Protein AF-A0A5N1BNN6-F1 (afdb_monomer_lite)

pLDDT: mean 82.9, std 10.81, range [36.16, 94.31]

Sequence (168 aa):
MTYMAYIGFTGILLMAGYGVLASFKVRSASYQLFLQGLWALALLMTSLFPLALILKERPAISSLFFWVSSFTGIGLISWGAFEGCCLLYDLWHGSRRQAFHVIAARRVERSLRHGGDYYLIESARGMSFEVDDYTYQAIQRALGQTPSLPILLDYYPKTKIIVEVIMD

Foldseek 3Di:
DVVLQVLLVVLVVLVVVLLVLVLVVDLALVSLLVSLLSNLSSLLSNLSNLVVCCVVVVDDPPDPSNVVSVCSSVVSNVVSVLSVVLSVVCVVPDKDKDKFKWQDKDWDDDPDPRRDIWIWTATPVGDIATDDPVVSVVVVVVCVVPNIFIWIWIARPRSSRTNDIHGD

Structure (mmCIF, N/CA/C/O backbone):
data_AF-A0A5N1BNN6-F1
#
_entry.id   AF-A0A5N1BNN6-F1
#
loop_
_atom_site.group_PDB
_atom_site.id
_atom_site.type_symbol
_atom_site.label_atom_id
_atom_site.label_alt_id
_atom_site.label_comp_id
_atom_site.label_asym_id
_atom_site.label_entity_id
_atom_site.label_seq_id
_atom_site.pdbx_PDB_ins_code
_atom_site.Cartn_x
_atom_site.Cartn_y
_atom_site.Cartn_z
_atom_site.occupancy
_atom_site.B_iso_or_equiv
_atom_site.auth_seq_id
_atom_site.auth_comp_id
_atom_site.auth_asym_id
_atom_site.auth_atom_id
_atom_site.pdbx_PDB_model_num
ATOM 1 N N . MET A 1 1 ? 20.015 -7.211 -20.226 1.00 61.00 1 MET A N 1
ATOM 2 C CA . MET A 1 1 ? 18.864 -6.352 -20.594 1.00 61.00 1 MET A CA 1
ATOM 3 C C . MET A 1 1 ? 17.545 -7.110 -20.620 1.00 61.00 1 MET A C 1
ATOM 5 O O . MET A 1 1 ? 16.613 -6.660 -19.972 1.00 61.00 1 MET A O 1
ATOM 9 N N . THR A 1 2 ? 17.460 -8.265 -21.289 1.00 74.50 2 THR A N 1
ATOM 10 C CA . THR A 1 2 ? 16.251 -9.116 -21.313 1.00 74.50 2 THR A CA 1
ATOM 11 C C . THR A 1 2 ? 15.765 -9.510 -19.915 1.00 74.50 2 THR A C 1
ATOM 13 O O . THR A 1 2 ? 14.595 -9.326 -19.610 1.00 74.50 2 THR A O 1
ATOM 16 N N . TYR A 1 3 ? 16.668 -9.928 -19.020 1.00 81.06 3 TYR A N 1
ATOM 17 C CA . TYR A 1 3 ? 16.319 -10.280 -17.635 1.00 81.06 3 TYR A CA 1
ATOM 18 C C . TYR A 1 3 ? 15.674 -9.138 -16.833 1.00 81.06 3 TYR A C 1
ATOM 20 O O . TYR A 1 3 ? 14.682 -9.368 -16.156 1.00 81.06 3 TYR A O 1
ATOM 28 N N . MET A 1 4 ? 16.174 -7.900 -16.938 1.00 81.69 4 MET A N 1
ATOM 29 C CA . MET A 1 4 ? 15.581 -6.750 -16.231 1.00 81.69 4 MET A CA 1
ATOM 30 C C . MET A 1 4 ? 14.174 -6.429 -16.743 1.00 81.69 4 MET A C 1
ATOM 32 O O . MET A 1 4 ? 13.297 -6.106 -15.949 1.00 81.69 4 MET A O 1
ATOM 36 N N . ALA A 1 5 ? 13.939 -6.568 -18.051 1.00 80.06 5 ALA A N 1
ATOM 37 C CA . ALA A 1 5 ? 12.613 -6.387 -18.633 1.00 80.06 5 ALA A CA 1
ATOM 38 C C . ALA A 1 5 ? 11.631 -7.478 -18.175 1.00 80.06 5 ALA A C 1
ATOM 40 O O . ALA A 1 5 ? 10.489 -7.158 -17.858 1.00 80.06 5 ALA A O 1
ATOM 41 N N . TYR A 1 6 ? 12.074 -8.739 -18.072 1.00 86.88 6 TYR A N 1
ATOM 42 C CA . TYR A 1 6 ? 11.252 -9.818 -17.511 1.00 86.88 6 TYR A CA 1
ATOM 43 C C . TYR A 1 6 ? 10.905 -9.572 -16.043 1.00 86.88 6 TYR A C 1
ATOM 45 O O . TYR A 1 6 ? 9.744 -9.710 -15.673 1.00 86.88 6 TYR A O 1
ATOM 53 N N . ILE A 1 7 ? 11.877 -9.141 -15.233 1.00 85.62 7 ILE A N 1
ATOM 54 C CA . ILE A 1 7 ? 11.656 -8.787 -13.824 1.00 85.62 7 ILE A CA 1
ATOM 55 C C . ILE A 1 7 ? 10.662 -7.616 -13.713 1.00 85.62 7 ILE A C 1
ATOM 57 O O . ILE A 1 7 ? 9.711 -7.667 -12.930 1.00 85.62 7 ILE A O 1
ATOM 61 N N . GLY A 1 8 ? 10.823 -6.597 -14.558 1.00 84.88 8 GLY A N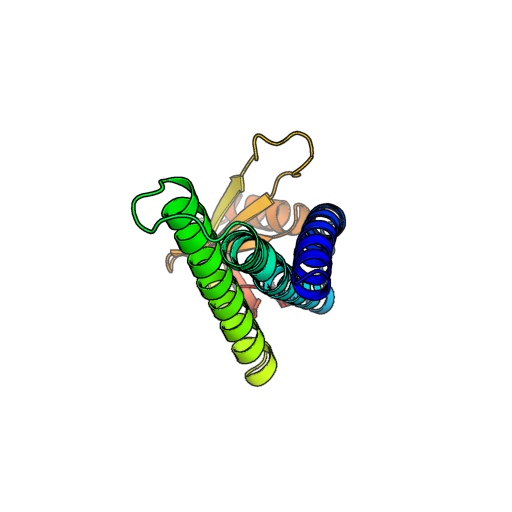 1
ATOM 62 C CA . GLY A 1 8 ? 9.883 -5.486 -14.677 1.00 84.88 8 GLY A CA 1
ATOM 63 C C . GLY A 1 8 ? 8.461 -5.935 -15.015 1.00 84.88 8 GLY A C 1
ATOM 64 O O . GLY A 1 8 ? 7.506 -5.542 -14.349 1.00 84.88 8 GLY A O 1
ATOM 65 N N . PHE A 1 9 ? 8.322 -6.824 -16.000 1.00 88.12 9 PHE A N 1
ATOM 66 C CA . PHE A 1 9 ? 7.033 -7.384 -16.401 1.00 88.12 9 PHE A CA 1
ATOM 67 C C . PHE A 1 9 ? 6.401 -8.244 -15.300 1.00 88.12 9 PHE A C 1
ATOM 69 O O . PHE A 1 9 ? 5.200 -8.141 -15.054 1.00 88.12 9 PHE A O 1
ATOM 76 N N . THR A 1 10 ? 7.196 -9.038 -14.574 1.00 91.38 10 THR A N 1
ATOM 77 C CA . THR A 1 10 ? 6.694 -9.766 -13.401 1.00 91.38 10 THR A CA 1
ATOM 78 C C . THR A 1 10 ? 6.190 -8.820 -12.313 1.00 91.38 10 THR A C 1
ATOM 80 O O . THR A 1 10 ? 5.179 -9.126 -11.693 1.00 91.38 10 THR A O 1
ATOM 83 N N . GLY A 1 11 ? 6.801 -7.643 -12.133 1.00 91.50 11 GLY A N 1
ATOM 84 C CA . GLY A 1 11 ? 6.279 -6.606 -11.237 1.00 91.50 11 GLY A CA 1
ATOM 85 C C . GLY A 1 11 ? 4.867 -6.145 -11.614 1.00 91.50 11 GLY A C 1
ATOM 86 O O . GLY A 1 11 ? 3.994 -6.073 -10.750 1.00 91.50 11 GLY A O 1
ATOM 87 N N . ILE A 1 12 ? 4.607 -5.935 -12.908 1.00 90.62 12 ILE A N 1
ATOM 88 C CA . ILE A 1 12 ? 3.276 -5.562 -13.418 1.00 90.62 12 ILE A CA 1
ATOM 89 C C . ILE A 1 12 ? 2.256 -6.678 -13.150 1.00 90.62 12 ILE A C 1
ATOM 91 O O . ILE A 1 12 ? 1.140 -6.408 -12.703 1.00 90.62 12 ILE A O 1
ATOM 95 N N . LEU A 1 13 ? 2.639 -7.940 -13.372 1.00 93.62 13 LEU A N 1
ATOM 96 C CA . LEU A 1 13 ? 1.783 -9.089 -13.059 1.00 93.62 13 LEU A CA 1
ATOM 97 C C . LEU A 1 13 ? 1.477 -9.182 -11.558 1.00 93.62 13 LEU A C 1
ATOM 99 O O . LEU A 1 13 ? 0.336 -9.455 -11.189 1.00 93.62 13 LEU A O 1
ATOM 103 N N . LEU A 1 14 ? 2.460 -8.912 -10.693 1.00 93.25 14 LEU A N 1
ATOM 104 C CA . LEU A 1 14 ? 2.258 -8.872 -9.243 1.00 93.25 14 LEU A CA 1
ATOM 105 C C . LEU A 1 14 ? 1.319 -7.732 -8.831 1.00 93.25 14 LEU A C 1
ATOM 107 O O . LEU A 1 14 ? 0.479 -7.947 -7.963 1.00 93.25 14 LEU A O 1
ATOM 111 N N . MET A 1 15 ? 1.389 -6.558 -9.472 1.00 90.81 15 MET A N 1
ATOM 112 C CA . MET A 1 15 ? 0.426 -5.472 -9.232 1.00 90.81 15 MET A CA 1
ATOM 113 C C . MET A 1 15 ? -1.000 -5.869 -9.624 1.00 90.81 15 MET A C 1
ATOM 115 O O . MET A 1 15 ? -1.944 -5.598 -8.883 1.00 90.81 15 MET A O 1
ATOM 119 N N . ALA A 1 16 ? -1.168 -6.531 -10.772 1.00 89.06 16 ALA A N 1
ATOM 120 C CA . ALA A 1 16 ? -2.473 -7.034 -11.194 1.00 89.06 16 ALA A CA 1
ATOM 121 C C . ALA A 1 16 ? -3.004 -8.089 -10.207 1.00 89.06 16 ALA A C 1
ATOM 123 O O . ALA A 1 16 ? -4.160 -8.018 -9.786 1.00 89.06 16 ALA A O 1
ATOM 124 N N . GLY A 1 17 ? -2.138 -9.013 -9.777 1.00 88.38 17 GLY A N 1
ATOM 125 C CA . GLY A 1 17 ? -2.444 -9.999 -8.741 1.00 88.38 17 GLY A CA 1
ATOM 126 C C . GLY A 1 17 ? -2.833 -9.352 -7.412 1.00 88.38 17 GLY A C 1
ATOM 127 O O . GLY A 1 17 ? -3.838 -9.739 -6.826 1.00 88.38 17 GLY A O 1
ATOM 128 N N . TYR A 1 18 ? -2.108 -8.317 -6.977 1.00 87.69 18 TYR A N 1
ATOM 129 C CA . TYR A 1 18 ? -2.462 -7.515 -5.805 1.00 87.69 18 TYR A CA 1
ATOM 130 C C . TYR A 1 18 ? -3.863 -6.916 -5.941 1.00 87.69 18 TYR A C 1
ATOM 132 O O . TYR A 1 18 ? -4.653 -7.038 -5.013 1.00 87.69 18 TYR A O 1
ATOM 140 N N . GLY A 1 19 ? -4.209 -6.332 -7.093 1.00 83.94 19 GLY A N 1
ATOM 141 C CA . GLY A 1 19 ? -5.539 -5.758 -7.317 1.00 83.94 19 GLY A CA 1
ATOM 142 C C . GLY A 1 19 ? -6.665 -6.784 -7.157 1.00 83.94 19 GLY A C 1
ATOM 143 O O . GLY A 1 19 ? -7.675 -6.502 -6.512 1.00 83.94 19 GLY A O 1
ATOM 144 N N . VAL A 1 20 ? -6.467 -7.998 -7.681 1.00 85.19 20 VAL A N 1
ATOM 145 C CA . VAL A 1 20 ? -7.418 -9.106 -7.504 1.00 85.19 20 VAL A CA 1
ATOM 146 C C . VAL A 1 20 ? -7.463 -9.554 -6.044 1.00 85.19 20 VAL A C 1
ATOM 148 O O . VAL A 1 20 ? -8.542 -9.683 -5.474 1.00 85.19 20 VAL A O 1
ATOM 151 N N . LEU A 1 21 ? -6.310 -9.753 -5.408 1.00 84.62 21 LEU A N 1
ATOM 152 C CA . LEU A 1 21 ? -6.239 -10.253 -4.037 1.00 84.62 21 LEU A CA 1
ATOM 153 C C . LEU A 1 21 ? -6.792 -9.247 -3.012 1.00 84.62 21 LEU A C 1
ATOM 155 O O . LEU A 1 21 ? -7.489 -9.632 -2.071 1.00 84.62 21 LEU A O 1
ATOM 159 N N . ALA A 1 22 ? -6.549 -7.955 -3.214 1.00 79.75 22 ALA A N 1
ATOM 160 C CA . ALA A 1 22 ? -7.095 -6.884 -2.388 1.00 79.75 22 ALA A CA 1
ATOM 161 C C . ALA A 1 22 ? -8.634 -6.825 -2.453 1.00 79.75 22 ALA A C 1
ATOM 163 O O . ALA A 1 22 ? -9.277 -6.424 -1.484 1.00 79.75 22 ALA A O 1
ATOM 164 N N . SER A 1 23 ? -9.245 -7.288 -3.551 1.00 73.56 23 SER A N 1
ATOM 165 C CA . SER A 1 23 ? -10.706 -7.297 -3.703 1.00 73.56 23 SER A CA 1
ATOM 166 C C . SER A 1 23 ? -11.424 -8.273 -2.759 1.00 73.56 23 SER A C 1
ATOM 168 O O . SER A 1 23 ? -12.591 -8.052 -2.439 1.00 73.56 23 SER A O 1
ATOM 170 N N . PHE A 1 24 ? -10.739 -9.307 -2.250 1.00 73.25 24 PHE A N 1
ATOM 171 C CA . PHE A 1 24 ? -11.345 -10.306 -1.359 1.00 73.25 24 PHE A CA 1
ATOM 172 C C . PHE A 1 24 ? -11.620 -9.796 0.067 1.00 73.25 24 PHE A C 1
ATOM 174 O O . PHE A 1 24 ? -12.277 -10.501 0.829 1.00 73.25 24 PHE A O 1
ATOM 181 N N . LYS A 1 25 ? -11.139 -8.596 0.442 1.00 67.19 25 LYS A N 1
ATOM 182 C CA . LYS A 1 25 ? -11.403 -7.935 1.742 1.00 67.19 25 LYS A CA 1
ATOM 183 C C . LYS A 1 25 ? -11.270 -8.857 2.969 1.00 67.19 25 LYS A C 1
ATOM 185 O O . LYS A 1 25 ? -12.092 -8.832 3.882 1.00 67.19 25 LYS A O 1
ATOM 190 N N . VAL A 1 26 ? -10.232 -9.692 3.004 1.00 6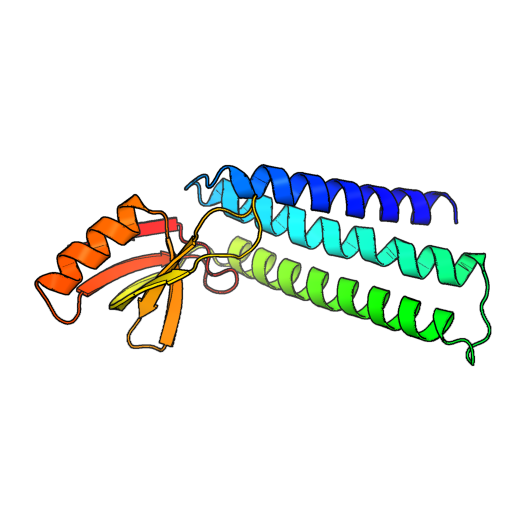9.25 26 VAL A N 1
ATOM 191 C CA . VAL A 1 26 ? -10.011 -10.633 4.114 1.00 69.25 26 VAL A CA 1
ATOM 192 C C . VAL A 1 26 ? -9.523 -9.879 5.360 1.00 69.25 26 VAL A C 1
ATOM 194 O O . VAL A 1 26 ? -8.573 -9.101 5.294 1.00 69.25 26 VAL A O 1
ATOM 197 N N . ARG A 1 27 ? -10.146 -10.150 6.515 1.00 64.31 27 ARG A N 1
ATOM 198 C CA . ARG A 1 27 ? -9.902 -9.476 7.811 1.00 64.31 27 ARG A CA 1
ATOM 199 C C . ARG A 1 27 ? -8.636 -9.943 8.553 1.00 64.31 27 ARG A C 1
ATOM 201 O O . ARG A 1 27 ? -8.373 -9.522 9.670 1.00 64.31 27 ARG A O 1
ATOM 208 N N . SER A 1 28 ? -7.855 -10.850 7.974 1.00 79.12 28 SER A N 1
ATOM 209 C CA . SER A 1 28 ? -6.656 -11.374 8.634 1.00 79.12 28 SER A CA 1
ATOM 210 C C . SER A 1 28 ? -5.510 -10.365 8.551 1.00 79.12 28 SER A C 1
ATOM 212 O O . SER A 1 28 ? -5.088 -10.004 7.452 1.00 79.12 28 SER A O 1
ATOM 214 N N . ALA A 1 29 ? -4.950 -9.978 9.701 1.00 76.62 29 ALA A N 1
ATOM 215 C CA . ALA A 1 29 ? -3.754 -9.138 9.769 1.00 76.62 29 ALA A CA 1
ATOM 216 C C . ALA A 1 29 ? -2.591 -9.727 8.954 1.00 76.62 29 ALA A C 1
ATOM 218 O O . ALA A 1 29 ? -1.914 -9.013 8.220 1.00 76.62 29 ALA A O 1
ATOM 219 N N . SER A 1 30 ? -2.405 -11.051 9.008 1.00 83.06 30 SER A N 1
ATOM 220 C CA . SER A 1 30 ? -1.389 -11.756 8.220 1.00 83.06 30 SER A CA 1
ATOM 221 C C . SER A 1 30 ? -1.618 -11.607 6.715 1.00 83.06 30 SER A C 1
ATOM 223 O O . SER A 1 30 ? -0.662 -11.426 5.965 1.00 83.06 30 SER A O 1
ATOM 225 N N . TYR A 1 31 ? -2.877 -11.637 6.268 1.00 83.06 31 TYR A N 1
ATOM 226 C CA . TYR A 1 31 ? -3.222 -11.418 4.863 1.00 83.06 31 TYR A CA 1
ATOM 227 C C . TYR A 1 31 ? -2.972 -9.970 4.428 1.00 83.06 31 TYR A C 1
ATOM 229 O O . TYR A 1 31 ? -2.438 -9.737 3.347 1.00 83.06 31 TYR A O 1
ATOM 237 N N . GLN A 1 32 ? -3.301 -8.996 5.279 1.00 82.94 32 GLN A N 1
ATOM 238 C CA . GLN A 1 32 ? -3.054 -7.580 4.994 1.00 82.94 32 GLN A CA 1
ATOM 239 C C . GLN A 1 32 ? -1.552 -7.261 4.947 1.00 82.94 32 GLN A C 1
ATOM 241 O O . GLN A 1 32 ? -1.104 -6.575 4.030 1.00 82.94 32 GLN A O 1
ATOM 246 N N . LEU A 1 33 ? -0.751 -7.831 5.854 1.00 84.62 33 LEU A N 1
ATOM 247 C CA . LEU A 1 33 ? 0.713 -7.734 5.810 1.00 84.62 33 LEU A CA 1
ATOM 248 C C . LEU A 1 33 ? 1.290 -8.383 4.547 1.00 84.62 33 LEU A C 1
ATOM 250 O O . LEU A 1 33 ? 2.188 -7.823 3.918 1.00 84.62 33 LEU A O 1
ATOM 254 N N . PHE A 1 34 ? 0.761 -9.545 4.151 1.00 89.12 34 PHE A N 1
ATOM 255 C CA . PHE A 1 34 ? 1.145 -10.206 2.905 1.00 89.12 34 PHE A CA 1
ATOM 256 C C . PHE A 1 34 ? 0.837 -9.331 1.685 1.00 89.12 34 PHE A C 1
ATOM 258 O O . PHE A 1 34 ? 1.707 -9.144 0.837 1.00 89.12 34 PHE A O 1
ATOM 265 N N . LEU A 1 35 ? -0.364 -8.751 1.614 1.00 87.38 35 LEU A N 1
ATOM 266 C CA . LEU A 1 35 ? -0.747 -7.825 0.549 1.00 87.38 35 LEU A CA 1
ATOM 267 C C . LEU A 1 35 ? 0.155 -6.589 0.506 1.00 87.38 35 LEU A C 1
ATOM 269 O O . LEU A 1 35 ? 0.564 -6.180 -0.580 1.00 87.38 35 LEU A O 1
ATOM 273 N N . GLN A 1 36 ? 0.506 -6.028 1.665 1.00 86.75 36 GLN A N 1
ATOM 274 C CA . GLN A 1 36 ? 1.423 -4.892 1.755 1.00 86.75 36 GLN A CA 1
ATOM 275 C C . GLN A 1 36 ? 2.825 -5.257 1.248 1.00 86.75 36 GLN A C 1
ATOM 277 O O . GLN A 1 36 ? 3.440 -4.494 0.501 1.00 86.75 36 GLN A O 1
ATOM 282 N N . GLY A 1 37 ? 3.316 -6.449 1.600 1.00 88.88 37 GLY A N 1
ATOM 283 C CA . GLY A 1 37 ? 4.587 -6.973 1.098 1.00 88.88 37 GLY A CA 1
ATOM 284 C C . GLY A 1 37 ? 4.567 -7.217 -0.409 1.00 88.88 37 GLY A C 1
ATOM 285 O O . GLY A 1 37 ? 5.499 -6.821 -1.110 1.00 88.88 37 GLY A O 1
ATOM 286 N N . LEU A 1 38 ? 3.483 -7.806 -0.919 1.00 92.44 38 LEU A N 1
ATOM 287 C CA . LEU A 1 38 ? 3.267 -8.025 -2.348 1.00 92.44 38 LEU A CA 1
ATOM 288 C C . LEU A 1 38 ? 3.262 -6.698 -3.117 1.00 92.44 38 LEU A C 1
ATOM 290 O O . LEU A 1 38 ? 3.893 -6.602 -4.166 1.00 92.44 38 LEU A O 1
ATOM 294 N N . TRP A 1 39 ? 2.601 -5.671 -2.576 1.00 91.31 39 TRP A N 1
ATOM 295 C CA . TRP A 1 39 ? 2.556 -4.328 -3.152 1.00 91.31 39 TRP A CA 1
ATOM 296 C C . TRP A 1 39 ? 3.938 -3.669 -3.215 1.00 91.31 39 TRP A C 1
ATOM 298 O O . TRP A 1 39 ? 4.365 -3.228 -4.285 1.00 91.31 39 TRP A O 1
ATOM 308 N N . ALA A 1 40 ? 4.674 -3.658 -2.099 1.00 91.38 40 ALA A N 1
ATOM 309 C CA . ALA A 1 40 ? 6.022 -3.091 -2.042 1.00 91.38 40 ALA A CA 1
ATOM 310 C C . ALA A 1 40 ? 6.980 -3.804 -3.013 1.00 91.38 40 ALA A C 1
ATOM 312 O O . ALA A 1 40 ? 7.716 -3.154 -3.762 1.00 91.38 40 ALA A O 1
ATOM 313 N N . LEU A 1 41 ? 6.926 -5.140 -3.063 1.00 93.69 41 LEU A N 1
ATOM 314 C CA . LEU A 1 41 ? 7.720 -5.937 -3.997 1.00 93.69 41 LEU A CA 1
ATOM 315 C C . LEU A 1 41 ? 7.348 -5.636 -5.454 1.00 93.69 41 LEU A C 1
ATOM 317 O O . LEU A 1 41 ? 8.234 -5.458 -6.290 1.00 93.69 41 LEU A O 1
ATOM 321 N N . ALA A 1 42 ? 6.052 -5.538 -5.759 1.00 93.19 42 ALA A N 1
ATOM 322 C CA . ALA A 1 42 ? 5.570 -5.240 -7.101 1.00 93.19 42 ALA A CA 1
ATOM 323 C C . ALA A 1 42 ? 6.047 -3.862 -7.587 1.00 93.19 42 ALA A C 1
ATOM 325 O O . ALA A 1 42 ? 6.497 -3.748 -8.729 1.00 93.19 42 ALA A O 1
ATOM 326 N N . LEU A 1 43 ? 6.024 -2.836 -6.726 1.00 92.88 43 LEU A N 1
ATOM 327 C CA . LEU A 1 43 ? 6.570 -1.503 -7.021 1.00 92.88 43 LEU A CA 1
ATOM 328 C C . LEU A 1 43 ? 8.067 -1.561 -7.350 1.00 92.88 43 LEU A C 1
ATOM 330 O O . LEU A 1 43 ? 8.493 -1.062 -8.396 1.00 92.88 43 LEU A O 1
ATOM 334 N N . LEU A 1 44 ? 8.853 -2.226 -6.497 1.00 93.12 44 LEU A N 1
ATOM 335 C CA . LEU A 1 44 ? 10.299 -2.361 -6.681 1.00 93.12 44 LEU A CA 1
ATOM 336 C C . LEU A 1 44 ? 10.640 -3.127 -7.963 1.00 93.12 44 LEU A C 1
ATOM 338 O O . LEU A 1 44 ? 11.487 -2.677 -8.733 1.00 93.12 44 LEU A O 1
ATOM 342 N N . MET A 1 45 ? 9.953 -4.236 -8.248 1.00 93.06 45 MET A N 1
ATOM 343 C CA . MET A 1 45 ? 10.178 -4.996 -9.481 1.00 93.06 45 MET A CA 1
ATOM 344 C C . MET A 1 45 ? 9.767 -4.194 -10.719 1.00 93.06 45 MET A C 1
ATOM 346 O O . MET A 1 45 ? 10.537 -4.119 -11.673 1.00 93.06 45 MET A O 1
ATOM 350 N N . THR A 1 46 ? 8.610 -3.525 -10.689 1.00 93.50 46 THR A N 1
ATOM 351 C CA . THR A 1 46 ? 8.111 -2.710 -11.815 1.00 93.50 46 THR A CA 1
ATOM 352 C C . THR A 1 46 ? 9.054 -1.552 -12.138 1.00 93.50 46 THR A C 1
ATOM 354 O O . THR A 1 46 ? 9.227 -1.211 -13.308 1.00 93.50 46 THR A O 1
ATOM 357 N N . SER A 1 47 ? 9.737 -0.989 -11.136 1.00 93.19 47 SER A N 1
ATOM 358 C CA . SER A 1 47 ? 10.715 0.089 -11.338 1.00 93.19 47 SER A CA 1
ATOM 359 C C . SER A 1 47 ? 11.893 -0.286 -12.251 1.00 93.19 47 SER A C 1
ATOM 361 O O . SER A 1 47 ? 12.499 0.585 -12.882 1.00 93.19 47 SER A O 1
ATOM 363 N N . LEU A 1 48 ? 12.183 -1.585 -12.393 1.00 91.12 48 LEU A N 1
ATOM 364 C CA . LEU A 1 48 ? 13.234 -2.085 -13.278 1.00 91.12 48 LEU A CA 1
ATOM 365 C C . LEU A 1 48 ? 12.843 -2.017 -14.757 1.00 91.12 48 LEU A C 1
ATOM 367 O O . LEU A 1 48 ? 13.724 -2.049 -15.618 1.00 91.12 48 LEU A O 1
ATOM 371 N N . PHE A 1 49 ? 11.552 -1.882 -15.072 1.00 88.81 49 PHE A N 1
ATOM 372 C CA . PHE A 1 49 ? 11.081 -1.748 -16.448 1.00 88.81 49 PHE A CA 1
ATOM 373 C C . PHE A 1 49 ? 11.503 -0.407 -17.085 1.00 88.81 49 PHE A C 1
ATOM 375 O O . PHE A 1 49 ? 12.181 -0.446 -18.115 1.00 88.81 49 PHE A O 1
ATOM 382 N N . PRO A 1 50 ? 11.235 0.769 -16.473 1.00 87.75 50 PRO A N 1
ATOM 383 C CA . PRO A 1 50 ? 11.796 2.047 -16.923 1.00 87.75 50 PRO A CA 1
ATOM 384 C C . PRO A 1 50 ? 13.324 2.027 -17.082 1.00 87.75 50 PRO A C 1
ATOM 386 O O . PRO A 1 50 ? 13.860 2.504 -18.086 1.00 87.75 50 PRO A O 1
ATOM 389 N N . LEU A 1 51 ? 14.030 1.412 -16.125 1.00 87.25 51 LEU A N 1
ATOM 390 C CA . LEU A 1 51 ? 15.487 1.279 -16.172 1.00 87.25 51 LEU A CA 1
ATOM 391 C C . LEU A 1 51 ? 15.943 0.441 -17.377 1.00 87.25 51 LEU A C 1
ATOM 393 O O . LEU A 1 51 ? 16.857 0.838 -18.100 1.00 87.25 51 LEU A O 1
ATOM 397 N N . ALA A 1 52 ? 15.284 -0.693 -17.634 1.00 87.19 52 ALA A N 1
ATOM 398 C CA . ALA A 1 52 ? 15.574 -1.545 -18.783 1.00 87.19 52 ALA A CA 1
ATOM 399 C C . ALA A 1 52 ? 15.344 -0.814 -20.116 1.00 87.19 52 ALA A C 1
ATOM 401 O O . ALA A 1 52 ? 16.139 -0.980 -21.043 1.00 87.19 52 ALA A O 1
ATOM 402 N N . LEU A 1 53 ? 14.299 0.017 -20.203 1.00 86.06 53 LEU A N 1
ATOM 403 C CA . LEU A 1 53 ? 14.010 0.834 -21.383 1.00 86.06 53 LEU A CA 1
ATOM 404 C C . LEU A 1 53 ? 15.088 1.895 -21.637 1.00 86.06 53 LEU A C 1
ATOM 406 O O . LEU A 1 53 ? 15.546 2.026 -22.771 1.00 86.06 53 LEU A O 1
ATOM 410 N N . ILE A 1 54 ? 15.536 2.608 -20.597 1.00 87.00 54 ILE A N 1
ATOM 411 C CA . ILE A 1 54 ? 16.613 3.608 -20.714 1.00 87.00 54 ILE A CA 1
ATOM 412 C C . ILE A 1 54 ? 17.908 2.945 -21.188 1.00 87.00 54 ILE A C 1
ATOM 414 O O . ILE A 1 54 ? 18.566 3.443 -22.101 1.00 87.00 54 ILE A O 1
ATOM 418 N N . LEU A 1 55 ? 18.259 1.800 -20.596 1.00 86.19 55 LEU A N 1
ATOM 419 C CA . LEU A 1 55 ? 19.467 1.067 -20.965 1.00 86.19 55 LEU A CA 1
ATOM 420 C C . LEU A 1 55 ? 19.413 0.579 -22.419 1.00 86.19 55 LEU A C 1
ATOM 422 O O . LEU A 1 55 ? 20.433 0.643 -23.110 1.00 86.19 55 LEU A O 1
ATOM 426 N N . LYS A 1 56 ? 18.244 0.113 -22.881 1.00 86.56 56 LYS A N 1
ATOM 427 C CA . LYS A 1 56 ? 18.047 -0.438 -24.229 1.00 86.56 56 LYS A CA 1
ATOM 428 C C . LYS A 1 56 ? 18.045 0.636 -25.310 1.00 86.56 56 LYS A C 1
ATOM 430 O O . LYS A 1 56 ? 18.821 0.531 -26.253 1.00 86.56 56 LYS A O 1
ATOM 435 N N . GLU A 1 57 ? 17.179 1.635 -25.175 1.00 85.25 57 GLU A N 1
ATOM 436 C CA . GLU A 1 57 ? 16.957 2.649 -26.214 1.00 85.25 57 GLU A CA 1
ATOM 437 C C . GLU A 1 57 ? 18.059 3.719 -26.225 1.00 85.25 57 GLU A C 1
ATOM 439 O O . GLU A 1 57 ? 18.203 4.441 -27.206 1.00 85.25 57 GLU A O 1
ATOM 444 N N . ARG A 1 58 ? 18.847 3.822 -25.141 1.00 85.81 58 ARG A N 1
ATOM 445 C CA . ARG A 1 58 ? 19.894 4.843 -24.949 1.00 85.81 58 ARG A CA 1
ATOM 446 C C . ARG A 1 58 ? 19.423 6.244 -25.373 1.00 85.81 58 ARG A C 1
ATOM 448 O O . ARG A 1 58 ? 20.084 6.898 -26.184 1.00 85.81 58 ARG A O 1
ATOM 455 N N . PRO A 1 59 ? 18.267 6.704 -24.865 1.00 85.69 59 PRO A N 1
ATOM 456 C CA . PRO A 1 59 ? 17.695 7.969 -25.294 1.00 85.69 59 PRO A CA 1
ATOM 457 C C . PRO A 1 59 ? 18.619 9.131 -24.912 1.00 85.69 59 PRO A C 1
ATOM 459 O O . PRO A 1 59 ? 19.273 9.106 -23.868 1.00 85.69 59 PRO A O 1
ATOM 462 N N . ALA A 1 60 ? 18.648 10.173 -25.744 1.00 86.94 60 ALA A N 1
ATOM 463 C CA . ALA A 1 60 ? 19.355 11.405 -25.411 1.00 86.94 60 ALA A CA 1
ATOM 464 C C . ALA A 1 60 ? 18.800 12.011 -24.112 1.00 86.94 60 ALA A C 1
ATOM 466 O O . ALA A 1 60 ? 17.596 11.960 -23.870 1.00 86.94 60 ALA A O 1
ATOM 467 N N . ILE A 1 61 ? 19.654 12.648 -23.308 1.00 86.44 61 ILE A N 1
ATOM 468 C CA . ILE A 1 61 ? 19.245 13.295 -22.045 1.00 86.44 61 ILE A CA 1
ATOM 469 C C . ILE A 1 61 ? 18.215 14.412 -22.289 1.00 86.44 61 ILE A C 1
ATOM 471 O O . ILE A 1 61 ? 17.372 14.683 -21.442 1.00 86.44 61 ILE A O 1
ATOM 475 N N . SER A 1 62 ? 18.236 15.041 -23.466 1.00 86.25 62 SER A N 1
ATOM 476 C CA . SER A 1 62 ? 17.234 16.030 -23.880 1.00 86.25 62 SER A CA 1
ATOM 477 C C . SER A 1 62 ? 15.869 15.422 -24.227 1.00 86.25 62 SER A C 1
ATOM 479 O O . SER A 1 62 ? 14.896 16.155 -24.390 1.00 86.25 62 SER A O 1
ATOM 481 N N . SER A 1 63 ? 15.774 14.096 -24.354 1.00 92.62 63 SER A N 1
ATOM 482 C CA . SER A 1 63 ? 14.536 13.407 -24.700 1.00 92.62 63 SER A CA 1
ATOM 483 C C . SER A 1 63 ? 13.543 13.439 -23.544 1.00 92.62 63 SER A C 1
ATOM 485 O O . SER A 1 63 ? 13.853 13.040 -22.421 1.00 92.62 63 SER A O 1
ATOM 487 N N . LEU A 1 64 ? 12.299 13.805 -23.849 1.00 91.31 64 LEU A N 1
ATOM 488 C CA . LEU A 1 64 ? 11.185 13.696 -22.907 1.00 91.31 64 LEU A CA 1
ATOM 489 C C . LEU A 1 64 ? 11.001 12.252 -22.407 1.00 91.31 64 LEU A C 1
ATOM 491 O O . LEU A 1 64 ? 10.702 12.040 -21.235 1.00 91.31 64 LEU A O 1
ATOM 495 N N . PHE A 1 65 ? 11.259 11.255 -23.259 1.00 88.06 65 PHE A N 1
ATOM 496 C CA . PHE A 1 65 ? 11.194 9.842 -22.881 1.00 88.06 65 PHE A CA 1
ATOM 497 C C . PHE A 1 65 ? 12.200 9.484 -21.777 1.00 88.06 65 PHE A C 1
ATOM 499 O O . PHE A 1 65 ? 11.849 8.759 -20.845 1.00 88.06 65 PHE A O 1
ATOM 506 N N . PHE A 1 66 ? 13.426 10.021 -21.842 1.00 91.06 66 PHE A N 1
ATOM 507 C CA . PHE A 1 66 ? 14.447 9.788 -20.815 1.00 91.06 66 PHE A CA 1
ATOM 508 C C . PHE A 1 66 ? 13.977 10.297 -19.449 1.00 91.06 66 PHE A C 1
ATOM 510 O O . PHE A 1 66 ? 14.036 9.560 -18.463 1.00 91.06 66 PHE A O 1
ATOM 517 N N . TRP A 1 67 ? 13.457 11.526 -19.398 1.00 92.31 67 TRP A N 1
ATOM 518 C CA . TRP A 1 67 ? 12.987 12.134 -18.155 1.00 92.31 67 TRP A CA 1
ATOM 519 C C . TRP A 1 67 ? 11.759 11.431 -17.586 1.00 92.31 67 TRP A C 1
ATOM 521 O O . TRP A 1 67 ? 11.766 11.073 -16.411 1.00 92.31 67 TRP A O 1
ATOM 531 N N . VAL A 1 68 ? 10.738 11.166 -18.407 1.00 91.69 68 VAL A N 1
ATOM 532 C CA . VAL A 1 68 ? 9.519 10.471 -17.958 1.00 91.69 68 VAL A CA 1
ATOM 533 C C . VAL A 1 68 ? 9.855 9.088 -17.405 1.00 91.69 68 VAL A C 1
ATOM 535 O O . VAL A 1 68 ? 9.411 8.741 -16.310 1.00 91.69 68 VAL A O 1
ATOM 538 N N . SER A 1 69 ? 10.684 8.317 -18.115 1.00 90.12 69 SER A N 1
ATOM 539 C CA . SER A 1 69 ? 11.109 6.991 -17.661 1.00 90.12 69 SER A CA 1
ATOM 540 C C . SER A 1 69 ? 11.912 7.074 -16.355 1.00 90.12 69 SER A C 1
ATOM 542 O O . SER A 1 69 ? 11.638 6.337 -15.408 1.00 90.12 69 SER A O 1
ATOM 544 N N . SER A 1 70 ? 12.842 8.030 -16.254 1.00 90.06 70 SER A N 1
ATOM 545 C CA . SER A 1 70 ? 13.680 8.213 -15.060 1.00 90.06 70 SER A CA 1
ATOM 546 C C . SER A 1 70 ? 12.859 8.605 -13.834 1.00 90.06 70 SER A C 1
ATOM 548 O O . SER A 1 70 ? 12.986 7.972 -12.788 1.00 90.06 70 SER A O 1
ATOM 550 N N . PHE A 1 71 ? 11.976 9.600 -13.957 1.00 94.12 71 PHE A N 1
ATOM 551 C CA . PHE A 1 71 ? 11.108 10.018 -12.856 1.00 94.12 71 PHE A CA 1
ATOM 552 C C . PHE A 1 71 ? 10.144 8.911 -12.437 1.00 94.12 71 PHE A C 1
ATOM 554 O O . PHE A 1 71 ? 9.937 8.710 -11.243 1.00 94.12 71 PHE A O 1
ATOM 561 N N . THR A 1 72 ? 9.609 8.150 -13.396 1.00 92.56 72 THR A N 1
ATOM 562 C CA . THR A 1 72 ? 8.746 7.000 -13.093 1.00 92.56 72 THR A CA 1
ATOM 563 C C . THR A 1 72 ? 9.516 5.926 -12.329 1.00 92.56 72 THR A C 1
ATOM 565 O O . THR A 1 72 ? 9.051 5.459 -11.293 1.00 92.56 72 THR A O 1
ATOM 568 N N . GLY A 1 73 ? 10.716 5.560 -12.791 1.00 92.06 73 GLY A N 1
ATOM 569 C CA . GLY A 1 73 ? 11.566 4.579 -12.117 1.00 92.06 73 GLY A CA 1
ATOM 570 C C . GLY A 1 73 ? 11.941 5.008 -10.698 1.00 92.06 73 GLY A C 1
ATOM 571 O O . GLY A 1 73 ? 11.733 4.247 -9.756 1.00 92.06 73 GLY A O 1
ATOM 572 N N . ILE A 1 74 ? 12.419 6.245 -10.529 1.00 93.94 74 ILE A N 1
ATOM 573 C CA . ILE A 1 74 ? 12.776 6.799 -9.214 1.00 93.94 74 ILE A CA 1
ATOM 574 C C . ILE A 1 74 ? 11.549 6.840 -8.298 1.00 93.94 74 ILE A C 1
ATOM 576 O O . ILE A 1 74 ? 11.636 6.391 -7.160 1.00 93.94 74 ILE A O 1
ATOM 580 N N . GLY A 1 75 ? 10.400 7.305 -8.795 1.00 93.88 75 GLY A N 1
ATOM 581 C CA . GLY A 1 75 ? 9.159 7.353 -8.023 1.00 93.88 75 GLY A CA 1
ATOM 582 C C . GLY A 1 75 ? 8.719 5.974 -7.528 1.00 93.88 75 GLY A C 1
ATOM 583 O O . GLY A 1 75 ? 8.392 5.823 -6.353 1.00 93.88 75 GLY A O 1
ATOM 584 N N . LEU A 1 76 ? 8.785 4.955 -8.391 1.00 93.69 76 LEU A N 1
ATOM 585 C CA . LEU A 1 76 ? 8.463 3.572 -8.024 1.00 93.69 76 LEU A CA 1
ATOM 586 C C . LEU A 1 76 ? 9.438 3.002 -6.985 1.00 93.69 76 LEU A C 1
ATOM 588 O O . LEU A 1 76 ? 8.998 2.332 -6.053 1.00 93.69 76 LEU A O 1
ATOM 592 N N . ILE A 1 77 ? 10.741 3.291 -7.107 1.00 94.06 77 ILE A N 1
ATOM 593 C CA . ILE A 1 77 ? 11.750 2.867 -6.123 1.00 94.06 77 ILE A CA 1
ATOM 594 C C . ILE A 1 77 ? 11.498 3.546 -4.781 1.00 94.06 77 ILE A C 1
ATOM 596 O O . ILE A 1 77 ? 11.427 2.866 -3.761 1.00 94.06 77 ILE A O 1
ATOM 600 N N . SER A 1 78 ? 11.352 4.873 -4.769 1.00 94.31 78 SER A N 1
ATOM 601 C CA . SER A 1 78 ? 11.138 5.639 -3.541 1.00 94.31 78 SER A CA 1
ATOM 602 C C . SER A 1 78 ? 9.859 5.208 -2.829 1.00 94.31 78 SER A C 1
ATOM 604 O O . SER A 1 78 ? 9.887 5.004 -1.616 1.00 94.31 78 SER A O 1
ATOM 606 N N . TRP A 1 79 ? 8.767 5.002 -3.571 1.00 92.69 79 TRP A N 1
ATOM 607 C CA . TRP A 1 79 ? 7.514 4.506 -3.006 1.00 92.69 79 TRP A CA 1
ATOM 608 C C . TRP A 1 79 ? 7.677 3.078 -2.481 1.00 92.69 79 TRP A C 1
ATOM 610 O O . TRP A 1 79 ? 7.409 2.822 -1.309 1.00 92.69 79 TRP A O 1
ATOM 620 N N . GLY A 1 80 ? 8.157 2.147 -3.310 1.00 90.06 80 GLY A N 1
ATOM 621 C CA . GLY A 1 80 ? 8.318 0.746 -2.914 1.00 90.06 80 GLY A CA 1
ATOM 622 C C . GLY A 1 80 ? 9.233 0.578 -1.698 1.00 90.06 80 GLY A C 1
ATOM 623 O O . GLY A 1 80 ? 8.923 -0.196 -0.795 1.00 90.06 80 GLY A O 1
ATOM 624 N N . ALA A 1 81 ? 10.318 1.353 -1.627 1.00 92.81 81 ALA A N 1
ATOM 625 C CA . ALA A 1 81 ? 11.221 1.370 -0.482 1.00 92.81 81 ALA A CA 1
ATOM 626 C C . ALA A 1 81 ? 10.559 1.954 0.773 1.00 92.81 81 ALA A C 1
ATOM 628 O O . ALA A 1 81 ? 10.739 1.405 1.857 1.00 92.81 81 ALA A O 1
ATOM 629 N N . PHE A 1 82 ? 9.778 3.031 0.646 1.00 92.56 82 PHE A N 1
ATOM 630 C CA . PHE A 1 82 ? 9.030 3.598 1.768 1.00 92.56 82 PHE A CA 1
ATOM 631 C C . PHE A 1 82 ? 8.048 2.577 2.360 1.00 92.56 82 PHE A C 1
ATOM 633 O O . PHE A 1 82 ? 8.089 2.321 3.564 1.00 92.56 82 PHE A O 1
ATOM 640 N N . GLU A 1 83 ? 7.246 1.924 1.516 1.00 88.62 83 GLU A N 1
ATOM 641 C CA . GLU A 1 83 ? 6.285 0.896 1.947 1.00 88.62 83 GLU A CA 1
ATOM 642 C C . GLU A 1 83 ? 6.986 -0.318 2.565 1.00 88.62 83 GLU A C 1
ATOM 644 O O . GLU A 1 83 ? 6.569 -0.817 3.611 1.00 88.62 83 GLU A O 1
ATOM 649 N N . GLY A 1 84 ? 8.092 -0.761 1.960 1.00 89.00 84 GLY A N 1
ATOM 650 C CA . GLY A 1 84 ? 8.913 -1.849 2.487 1.00 89.00 84 GLY A CA 1
ATOM 651 C C . GLY A 1 84 ? 9.520 -1.521 3.853 1.00 89.00 84 GLY A C 1
ATOM 652 O O . GLY A 1 84 ? 9.488 -2.358 4.754 1.00 89.00 84 GLY A O 1
ATOM 653 N N . CYS A 1 85 ? 10.018 -0.296 4.046 1.00 91.69 85 CYS A N 1
ATOM 654 C CA . CYS A 1 85 ? 10.536 0.177 5.332 1.00 91.69 85 CYS A CA 1
ATOM 655 C C . CYS A 1 85 ? 9.441 0.246 6.404 1.00 91.69 85 CYS A C 1
ATOM 657 O O . CYS A 1 85 ? 9.676 -0.159 7.543 1.00 91.69 85 CYS A O 1
ATOM 659 N N . CYS A 1 86 ? 8.246 0.732 6.053 1.00 88.31 86 CYS A N 1
ATOM 660 C CA . CYS A 1 86 ? 7.090 0.739 6.949 1.00 88.31 86 CYS A CA 1
ATOM 661 C C . CYS A 1 86 ? 6.701 -0.683 7.373 1.00 88.31 86 CYS A C 1
ATOM 663 O O . CYS A 1 86 ? 6.531 -0.936 8.565 1.00 88.31 86 CYS A O 1
ATOM 665 N N . LEU A 1 87 ? 6.637 -1.614 6.418 1.00 89.50 87 LEU A N 1
ATOM 666 C CA . LEU A 1 87 ? 6.329 -3.018 6.680 1.00 89.50 87 LEU A CA 1
ATOM 667 C C . LEU A 1 87 ? 7.386 -3.685 7.568 1.00 89.50 87 LEU A C 1
ATOM 669 O O . LEU A 1 87 ? 7.040 -4.337 8.547 1.00 89.50 87 LEU A O 1
ATOM 673 N N . LEU A 1 88 ? 8.672 -3.505 7.258 1.00 91.19 88 LEU A N 1
ATOM 674 C CA . LEU A 1 88 ? 9.776 -4.050 8.054 1.00 91.19 88 LEU A CA 1
ATOM 675 C C . LEU A 1 88 ? 9.762 -3.514 9.484 1.00 91.19 88 LEU A C 1
ATOM 677 O O . LEU A 1 88 ? 9.965 -4.278 10.426 1.00 91.19 88 LEU A O 1
ATOM 681 N N . TYR A 1 89 ? 9.503 -2.216 9.652 1.00 92.38 89 TYR A N 1
ATOM 682 C CA . TYR A 1 89 ? 9.385 -1.611 10.973 1.00 92.38 89 TYR A CA 1
ATOM 683 C C . TYR A 1 89 ? 8.279 -2.283 11.792 1.00 92.38 89 TYR A C 1
ATOM 685 O O . TYR A 1 89 ? 8.510 -2.640 12.947 1.00 92.38 89 TYR A O 1
ATOM 693 N N . ASP A 1 90 ? 7.109 -2.479 11.190 1.00 89.38 90 ASP A N 1
ATOM 694 C CA . ASP A 1 90 ? 5.947 -3.072 11.849 1.00 89.38 90 ASP A CA 1
ATOM 695 C C . ASP A 1 90 ? 6.128 -4.569 12.136 1.00 89.38 90 ASP A C 1
ATOM 697 O O . ASP A 1 90 ? 5.768 -5.033 13.217 1.00 89.38 90 ASP A O 1
ATOM 701 N N . LEU A 1 91 ? 6.766 -5.320 11.232 1.00 88.88 91 LEU A N 1
ATOM 702 C CA . LEU A 1 91 ? 7.134 -6.719 11.472 1.00 88.88 91 LEU A CA 1
ATOM 703 C C . LEU A 1 91 ? 8.159 -6.860 12.607 1.00 88.88 91 LEU A C 1
ATOM 705 O O . LEU A 1 91 ? 8.113 -7.834 13.353 1.00 88.88 91 LEU A O 1
ATOM 709 N N . TRP A 1 92 ? 9.066 -5.891 12.749 1.00 91.75 92 TRP A N 1
ATOM 710 C CA . TRP A 1 92 ? 10.086 -5.894 13.798 1.00 91.75 92 TRP A CA 1
ATOM 711 C C . TRP A 1 92 ? 9.530 -5.492 15.168 1.00 91.75 92 TRP A C 1
ATOM 713 O O . TRP A 1 92 ? 9.895 -6.081 16.182 1.00 91.75 92 TRP A O 1
ATOM 723 N N . HIS A 1 93 ? 8.678 -4.464 15.218 1.00 89.44 93 HIS A N 1
ATOM 724 C CA . HIS A 1 93 ? 8.198 -3.881 16.478 1.00 89.44 93 HIS A CA 1
A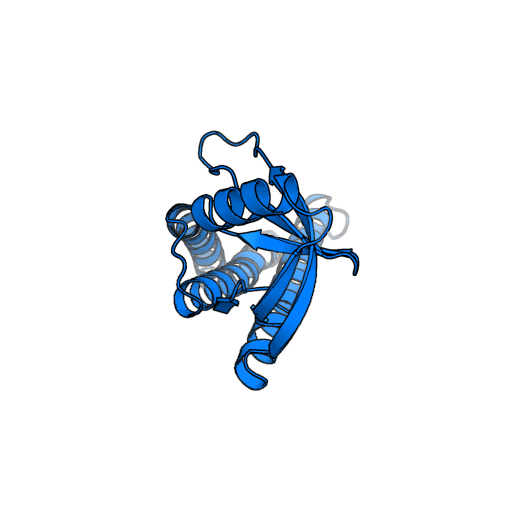TOM 725 C C . HIS A 1 93 ? 6.850 -4.440 16.940 1.00 89.44 93 HIS A C 1
ATOM 727 O O . HIS A 1 93 ? 6.454 -4.181 18.076 1.00 89.44 93 HIS A O 1
ATOM 733 N N . GLY A 1 94 ? 6.165 -5.205 16.090 1.00 87.69 94 GLY A N 1
ATOM 734 C CA . GLY A 1 94 ? 4.867 -5.786 16.396 1.00 87.69 94 GLY A CA 1
ATOM 735 C C . GLY A 1 94 ? 3.724 -4.771 16.374 1.00 87.69 94 GLY A C 1
ATOM 736 O O . GLY A 1 94 ? 3.881 -3.603 16.000 1.00 87.69 94 GLY A O 1
ATOM 737 N N . SER A 1 95 ? 2.545 -5.251 16.760 1.00 87.44 95 SER A N 1
ATOM 738 C CA . SER A 1 95 ? 1.347 -4.430 16.877 1.00 87.44 95 SER A CA 1
ATOM 739 C C . SER A 1 95 ? 1.371 -3.588 18.157 1.00 87.44 95 SER A C 1
ATOM 741 O O . SER A 1 95 ? 2.075 -3.878 19.130 1.00 87.44 95 SER A O 1
ATOM 743 N N . ARG A 1 96 ? 0.633 -2.479 18.137 1.00 87.56 96 ARG A N 1
ATOM 744 C CA . ARG A 1 96 ? 0.431 -1.596 19.281 1.00 87.56 96 ARG A CA 1
ATOM 745 C C . ARG A 1 96 ? -1.047 -1.529 19.605 1.00 87.56 96 ARG A C 1
ATOM 747 O O . ARG A 1 96 ? -1.860 -1.140 18.770 1.00 87.56 96 ARG A O 1
ATOM 754 N N . ARG A 1 97 ? -1.352 -1.760 20.877 1.00 87.88 97 ARG A N 1
ATOM 755 C CA . ARG A 1 97 ? -2.691 -1.598 21.430 1.00 87.88 97 ARG A CA 1
ATOM 756 C C . ARG A 1 97 ? -2.863 -0.201 22.011 1.00 87.88 97 ARG A C 1
ATOM 758 O O . ARG A 1 97 ? -2.103 0.207 22.890 1.00 87.88 97 ARG A O 1
ATOM 765 N N . GLN A 1 98 ? -3.855 0.540 21.527 1.00 85.69 98 GLN A N 1
ATOM 766 C CA . GLN A 1 98 ? -4.116 1.909 21.966 1.00 85.69 98 GLN A CA 1
ATOM 767 C C . GLN A 1 98 ? -5.615 2.213 21.995 1.00 85.69 98 GLN A C 1
ATOM 769 O O . GLN A 1 98 ? -6.361 1.823 21.100 1.00 85.69 98 GLN A O 1
ATOM 774 N N . ALA A 1 99 ? -6.049 2.931 23.031 1.00 84.75 99 ALA A N 1
ATOM 775 C CA . ALA A 1 99 ? -7.410 3.440 23.117 1.00 84.75 99 ALA A CA 1
ATOM 776 C C . ALA A 1 99 ? -7.566 4.699 22.252 1.00 84.75 99 ALA A C 1
ATOM 778 O O . ALA A 1 99 ? -6.784 5.654 22.365 1.00 84.75 99 ALA A O 1
ATOM 779 N N . PHE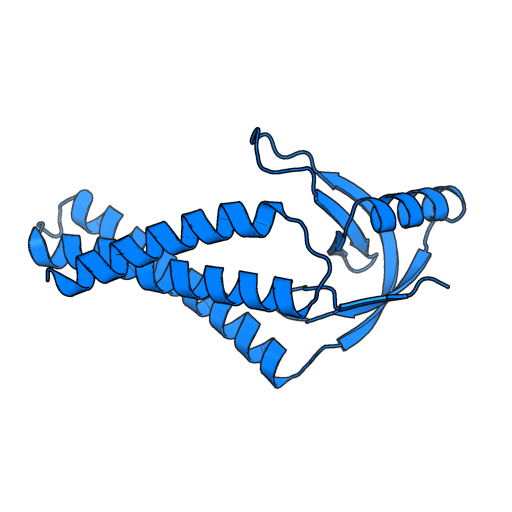 A 1 100 ? -8.596 4.707 21.415 1.00 83.75 100 PHE A N 1
ATOM 780 C CA . PHE A 1 100 ? -8.987 5.833 20.580 1.00 83.75 100 PHE A CA 1
ATOM 781 C C . PHE A 1 100 ? -10.425 6.226 20.864 1.00 83.75 100 PHE A C 1
ATOM 783 O O . PHE A 1 100 ? -11.293 5.377 21.016 1.00 83.75 100 PHE A O 1
ATOM 790 N N . HIS A 1 101 ? -10.690 7.529 20.864 1.00 85.12 101 HIS A N 1
ATOM 791 C CA . HIS A 1 101 ? -12.054 8.016 20.716 1.00 85.12 101 HIS A CA 1
ATOM 792 C C . HIS A 1 101 ? -12.351 8.159 19.235 1.00 85.12 101 HIS A C 1
ATOM 794 O O . HIS A 1 101 ? -11.683 8.942 18.552 1.00 85.12 101 HIS A O 1
ATOM 800 N N . VAL A 1 102 ? -13.311 7.382 18.748 1.00 83.25 102 VAL A N 1
ATOM 801 C CA . VAL A 1 102 ? -13.860 7.516 17.402 1.00 83.25 102 VAL A CA 1
ATOM 802 C C . VAL A 1 102 ? -14.957 8.569 17.437 1.00 83.25 102 VAL A C 1
ATOM 804 O O . VAL A 1 102 ? -15.803 8.556 18.330 1.00 83.25 102 VAL A O 1
ATOM 807 N N . ILE A 1 103 ? -14.894 9.499 16.486 1.00 86.06 103 ILE A N 1
ATOM 808 C CA . ILE A 1 103 ? -15.823 10.633 16.367 1.00 86.06 103 ILE A CA 1
ATOM 809 C C . ILE A 1 103 ? -16.662 10.564 15.093 1.00 86.06 103 ILE A C 1
ATOM 811 O O . ILE A 1 103 ? -17.713 11.192 15.016 1.00 86.06 103 ILE A O 1
ATOM 815 N N . ALA A 1 104 ? -16.211 9.810 14.090 1.00 82.62 104 ALA A N 1
ATOM 816 C CA . ALA A 1 104 ? -16.934 9.655 12.841 1.00 82.62 104 ALA A CA 1
ATOM 817 C C . ALA A 1 104 ? -16.653 8.298 12.194 1.00 82.62 104 ALA A C 1
ATOM 819 O O . ALA A 1 104 ? -15.567 7.731 12.324 1.00 82.62 104 ALA A O 1
ATOM 820 N N . ALA A 1 105 ? -17.644 7.813 11.453 1.00 83.00 105 ALA A N 1
ATOM 821 C CA . ALA A 1 105 ? -17.521 6.682 10.550 1.00 83.00 105 ALA A CA 1
ATOM 822 C C . ALA A 1 105 ? -17.959 7.143 9.155 1.00 83.00 105 ALA A C 1
ATOM 824 O O . ALA A 1 105 ? -19.087 7.605 8.967 1.00 83.00 105 ALA A O 1
ATOM 825 N N . ARG A 1 106 ? -17.074 7.024 8.164 1.00 82.25 106 ARG A N 1
ATOM 826 C CA . ARG A 1 106 ? -17.283 7.513 6.801 1.00 82.25 106 ARG A CA 1
ATOM 827 C C . ARG A 1 106 ? -17.235 6.365 5.803 1.00 82.25 106 ARG A C 1
ATOM 829 O O . ARG A 1 106 ? -16.265 5.618 5.759 1.00 82.25 106 ARG A O 1
ATOM 836 N N . ARG A 1 107 ? -18.256 6.259 4.957 1.00 81.06 107 ARG A N 1
ATOM 837 C CA . ARG A 1 107 ? -18.202 5.412 3.762 1.00 81.06 107 ARG A CA 1
ATOM 838 C C . ARG A 1 107 ? -17.533 6.199 2.643 1.00 81.06 107 ARG A C 1
ATOM 840 O O . ARG A 1 107 ? -17.925 7.339 2.386 1.00 81.06 107 ARG A O 1
ATOM 847 N N . VAL A 1 108 ? -16.530 5.611 2.002 1.00 73.75 108 VAL 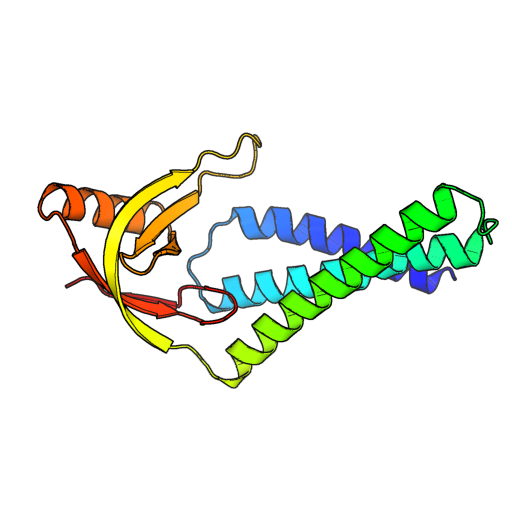A N 1
ATOM 848 C CA . VAL A 1 108 ? -15.880 6.208 0.835 1.00 73.75 108 VAL A CA 1
ATOM 849 C C . VAL A 1 108 ? -16.159 5.327 -0.373 1.00 73.75 108 VAL A C 1
ATOM 851 O O . VAL A 1 108 ? -15.628 4.225 -0.505 1.00 73.75 108 VAL A O 1
ATOM 854 N N . GLU A 1 109 ? -17.020 5.826 -1.252 1.00 61.72 109 GLU A N 1
ATOM 855 C CA . GLU A 1 109 ? -17.323 5.185 -2.528 1.00 61.72 109 GLU A CA 1
ATOM 856 C C . GLU A 1 109 ? -16.174 5.478 -3.505 1.00 61.72 109 GLU A C 1
ATOM 858 O O . GLU A 1 109 ? -15.854 6.638 -3.784 1.00 61.72 109 GLU A O 1
ATOM 863 N N . ARG A 1 110 ? -15.513 4.437 -4.026 1.00 54.44 110 ARG A N 1
ATOM 864 C CA . ARG A 1 110 ? -14.550 4.593 -5.127 1.00 54.44 110 ARG A CA 1
ATOM 865 C C . ARG A 1 110 ? -15.298 4.495 -6.453 1.00 54.44 110 ARG A C 1
ATOM 867 O O . ARG A 1 110 ? -16.063 3.569 -6.678 1.00 54.44 110 ARG A O 1
ATOM 874 N N . SER A 1 111 ? -15.004 5.404 -7.379 1.00 42.00 111 SER A N 1
ATOM 875 C CA . SER A 1 111 ? -15.598 5.451 -8.727 1.00 42.00 111 SER A CA 1
ATOM 876 C C . SER A 1 111 ? -15.201 4.286 -9.654 1.00 42.00 111 SER A C 1
ATOM 878 O O . SER A 1 111 ? -15.640 4.227 -10.803 1.00 42.00 111 SER A O 1
ATOM 880 N N . LEU A 1 112 ? -14.364 3.350 -9.196 1.00 37.66 112 LEU A N 1
ATOM 881 C CA . LEU A 1 112 ? -13.911 2.206 -9.984 1.00 37.66 112 LEU A CA 1
ATOM 882 C C . LEU A 1 112 ? -14.872 1.031 -9.791 1.00 37.66 112 LEU A C 1
ATOM 884 O O . LEU A 1 112 ? -14.947 0.469 -8.705 1.00 37.66 112 LEU A O 1
ATOM 888 N N . ARG A 1 113 ? -15.528 0.603 -10.881 1.00 36.16 113 ARG A N 1
ATOM 889 C CA . ARG A 1 113 ? -16.503 -0.513 -10.978 1.00 36.16 113 ARG A CA 1
ATOM 890 C C . ARG A 1 113 ? -16.104 -1.841 -10.302 1.00 36.16 113 ARG A C 1
ATOM 892 O O . ARG A 1 113 ? -16.954 -2.719 -10.183 1.00 36.16 113 ARG A O 1
ATOM 899 N N . HIS A 1 114 ? -14.845 -2.015 -9.898 1.00 38.03 114 HIS A N 1
ATOM 900 C CA . HIS A 1 114 ? -14.305 -3.231 -9.271 1.00 38.03 114 HIS A CA 1
ATOM 901 C C . HIS A 1 114 ? -13.555 -2.976 -7.949 1.00 38.03 114 HIS A C 1
ATOM 903 O O . HIS A 1 114 ? -13.066 -3.919 -7.336 1.00 38.03 114 HIS A O 1
ATOM 909 N N . GLY A 1 115 ? -13.461 -1.723 -7.491 1.00 43.62 115 GLY A N 1
ATOM 910 C CA . GLY A 1 115 ? -12.907 -1.381 -6.182 1.00 43.62 115 GLY A CA 1
ATOM 911 C C . GLY A 1 115 ? -14.052 -1.186 -5.203 1.00 43.62 115 GLY A C 1
ATOM 912 O O . GLY A 1 115 ? -14.619 -0.102 -5.159 1.00 43.62 115 GLY A O 1
ATOM 913 N N . GLY A 1 116 ? -14.437 -2.241 -4.483 1.00 54.19 116 GLY A N 1
ATOM 914 C CA . GLY A 1 116 ? -15.566 -2.178 -3.552 1.00 54.19 116 GLY A CA 1
ATOM 915 C C . GLY A 1 116 ? -15.414 -1.070 -2.503 1.00 54.19 116 GLY A C 1
ATOM 916 O O . GLY A 1 116 ? -14.299 -0.675 -2.171 1.00 54.19 116 GLY A O 1
ATOM 917 N N . ASP A 1 117 ? -16.538 -0.617 -1.946 1.00 62.12 117 ASP A N 1
ATOM 918 C CA . ASP A 1 117 ? -16.583 0.448 -0.933 1.00 62.12 117 ASP A CA 1
ATOM 919 C C . ASP A 1 117 ? -15.658 0.150 0.243 1.00 62.12 117 ASP A C 1
ATOM 921 O O . ASP A 1 117 ? -15.662 -0.971 0.755 1.00 62.12 117 ASP A O 1
ATOM 925 N N . TYR A 1 118 ? -14.887 1.130 0.692 1.00 70.31 118 TYR A N 1
ATOM 926 C CA . TYR A 1 118 ? -14.129 1.001 1.932 1.00 70.31 118 TYR A CA 1
ATOM 927 C C . TYR A 1 118 ? -14.699 1.945 2.976 1.00 70.31 118 TYR A C 1
ATOM 929 O O . TYR A 1 118 ? -15.196 3.040 2.684 1.00 70.31 118 TYR A O 1
ATOM 937 N N . TYR A 1 119 ? -14.662 1.474 4.213 1.00 76.31 119 TYR A N 1
ATOM 938 C CA . TYR A 1 119 ? -15.255 2.154 5.343 1.00 76.31 119 TYR A CA 1
ATOM 939 C C . TYR A 1 119 ? -14.133 2.647 6.232 1.00 76.31 119 TYR A C 1
ATOM 941 O O . TYR A 1 119 ? -13.212 1.906 6.559 1.00 76.31 119 TYR A O 1
ATOM 949 N N . LEU A 1 120 ? -14.190 3.920 6.590 1.00 82.69 120 LEU A N 1
ATOM 950 C CA . LEU A 1 120 ? -13.188 4.567 7.411 1.00 82.69 120 LEU A CA 1
ATOM 951 C C . LEU A 1 120 ? -13.791 4.929 8.756 1.00 82.69 120 LEU A C 1
ATOM 953 O O . LEU A 1 120 ? -14.929 5.395 8.835 1.00 82.69 120 LEU A O 1
ATOM 957 N N . ILE A 1 121 ? -13.001 4.773 9.805 1.00 84.06 121 ILE A N 1
ATOM 958 C CA . ILE A 1 121 ? -13.301 5.327 11.122 1.00 84.06 121 ILE A CA 1
ATOM 959 C C . ILE A 1 121 ? -12.276 6.407 11.426 1.00 84.06 121 ILE A C 1
ATOM 961 O O . ILE A 1 121 ? -11.079 6.223 11.197 1.00 84.06 121 ILE A O 1
ATOM 965 N N . GLU A 1 122 ? -12.748 7.551 11.905 1.00 84.12 122 GLU A N 1
ATOM 966 C CA . GLU A 1 122 ? -11.914 8.703 12.222 1.00 84.12 122 GLU A CA 1
ATOM 967 C C . GLU A 1 122 ? -11.843 8.885 13.737 1.00 84.12 122 GLU A C 1
ATOM 969 O O . GLU A 1 122 ? -12.854 9.013 14.437 1.00 84.12 122 GLU A O 1
ATOM 974 N N . SER A 1 123 ? -10.618 8.888 14.250 1.00 83.19 123 SER A N 1
ATOM 975 C CA . SER A 1 123 ? -10.330 9.189 15.643 1.00 83.19 123 SER A CA 1
ATOM 976 C C . SER A 1 123 ? -10.291 10.699 15.883 1.00 83.19 123 SER A C 1
ATOM 978 O O . SER A 1 123 ? -9.806 11.451 15.041 1.00 83.19 123 SER A O 1
ATOM 980 N N . ALA A 1 124 ? -10.658 11.132 17.093 1.00 80.12 124 ALA A N 1
ATOM 981 C CA . ALA A 1 124 ? -10.480 12.499 17.594 1.00 80.12 124 ALA A CA 1
ATOM 982 C C . ALA A 1 124 ? -9.037 13.028 17.465 1.00 80.12 124 ALA A C 1
ATOM 984 O O . ALA A 1 124 ? -8.815 14.235 17.451 1.00 80.12 124 ALA A O 1
ATOM 985 N N . ARG A 1 125 ? -8.045 12.132 17.358 1.00 78.06 125 ARG A N 1
ATOM 986 C CA . ARG A 1 125 ? -6.635 12.480 17.113 1.00 78.06 125 ARG A CA 1
ATOM 987 C C . ARG A 1 125 ? -6.296 12.692 15.627 1.00 78.06 125 ARG A C 1
ATOM 989 O O . ARG A 1 125 ? -5.122 12.804 15.295 1.00 78.06 125 ARG A O 1
ATOM 996 N N . GLY A 1 126 ? -7.291 12.703 14.738 1.00 78.25 126 GLY A N 1
ATOM 997 C CA . GLY A 1 126 ? -7.111 12.882 13.294 1.00 78.25 126 GLY A CA 1
ATOM 998 C C . GLY A 1 126 ? -6.577 11.646 12.564 1.00 78.25 126 GLY A C 1
ATOM 999 O O . GLY A 1 126 ? -6.028 11.771 11.473 1.00 78.25 126 GLY A O 1
ATOM 1000 N N . MET A 1 127 ? -6.690 10.454 13.159 1.00 78.75 127 MET A N 1
ATOM 1001 C CA . MET A 1 127 ? -6.277 9.205 12.512 1.00 78.75 127 MET A CA 1
ATOM 1002 C C . MET A 1 127 ? -7.460 8.510 11.854 1.00 78.75 127 MET A C 1
ATOM 1004 O O . MET A 1 127 ? -8.504 8.359 12.481 1.00 78.75 127 MET A O 1
ATOM 1008 N N . SER A 1 128 ? -7.264 8.058 10.618 1.00 79.06 128 SER A N 1
ATOM 1009 C CA . SER A 1 128 ? -8.247 7.285 9.862 1.00 79.06 128 SER A CA 1
ATOM 1010 C C . SER A 1 128 ? -7.793 5.836 9.741 1.00 79.06 128 SER A C 1
ATOM 1012 O O . SER A 1 128 ? -6.649 5.587 9.349 1.00 79.06 128 SER A O 1
ATOM 1014 N N . PHE A 1 129 ? -8.692 4.906 10.045 1.00 78.81 129 PHE A N 1
ATOM 1015 C CA . PHE A 1 129 ? -8.456 3.471 9.910 1.00 78.81 129 PHE A CA 1
ATOM 1016 C C . PHE A 1 129 ? -9.496 2.854 8.982 1.00 78.81 129 PHE A C 1
ATOM 1018 O O . PHE A 1 129 ? -10.676 3.188 9.076 1.00 78.81 129 PHE A O 1
ATOM 1025 N N . GLU A 1 130 ? -9.057 1.966 8.094 1.00 75.94 130 GLU A N 1
ATOM 1026 C CA . GLU A 1 130 ? -9.948 1.215 7.213 1.00 75.94 130 GLU A CA 1
ATOM 1027 C C . GLU A 1 130 ? -10.516 -0.001 7.944 1.00 75.94 130 GLU A C 1
ATOM 1029 O O . GLU A 1 130 ? -9.777 -0.788 8.533 1.00 75.94 130 GLU A O 1
ATOM 1034 N N . VAL A 1 131 ? -11.838 -0.140 7.919 1.00 75.38 131 VAL A N 1
ATOM 1035 C CA . VAL A 1 131 ? -12.588 -1.203 8.588 1.00 75.38 131 VAL A CA 1
ATOM 1036 C C . VAL A 1 131 ? -13.529 -1.897 7.605 1.00 75.38 131 VAL A C 1
ATOM 1038 O O . VAL A 1 131 ? -13.867 -1.367 6.545 1.00 75.38 131 VAL A O 1
ATOM 1041 N N . ASP A 1 132 ? -13.961 -3.105 7.957 1.00 75.31 132 ASP A N 1
ATOM 1042 C CA . ASP A 1 132 ? -14.991 -3.815 7.200 1.00 75.31 132 ASP A CA 1
ATOM 1043 C C . ASP A 1 132 ? -16.394 -3.214 7.420 1.00 75.31 132 ASP A C 1
ATOM 1045 O O . ASP A 1 132 ? -16.626 -2.433 8.346 1.00 75.31 132 ASP A O 1
ATOM 1049 N N . ASP A 1 133 ? -17.344 -3.595 6.559 1.00 76.56 133 ASP A N 1
ATOM 1050 C CA . ASP A 1 133 ? -18.732 -3.113 6.615 1.00 76.56 133 ASP A CA 1
ATOM 1051 C C . ASP A 1 133 ? -19.413 -3.448 7.951 1.00 76.56 133 ASP A C 1
ATOM 1053 O O . ASP A 1 133 ? -20.156 -2.638 8.495 1.00 76.56 133 ASP A O 1
ATOM 1057 N N . TYR A 1 134 ? -19.128 -4.618 8.529 1.00 79.75 134 TYR A N 1
ATOM 1058 C CA . TYR A 1 134 ? -19.733 -5.029 9.797 1.00 79.75 134 TYR A CA 1
ATOM 1059 C C . TYR A 1 134 ? -19.283 -4.135 10.961 1.00 79.75 134 TYR A C 1
ATOM 1061 O O . TYR A 1 134 ? -20.105 -3.637 11.732 1.00 79.75 134 TYR A O 1
ATOM 1069 N N . THR A 1 135 ? 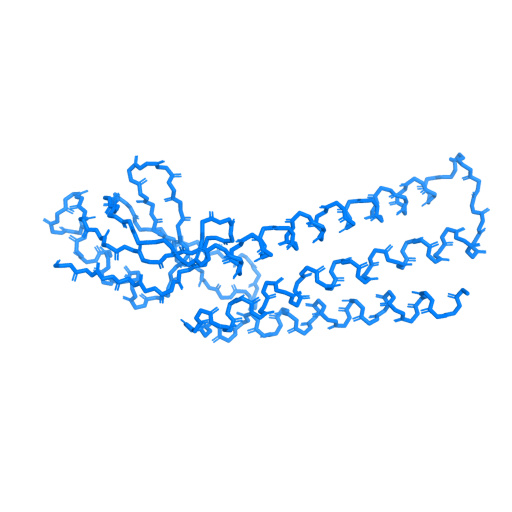-17.977 -3.891 11.065 1.00 79.50 135 THR A N 1
ATOM 1070 C CA . THR A 1 135 ? -17.378 -3.022 12.084 1.00 79.50 135 THR A CA 1
ATOM 1071 C C . THR A 1 135 ? -17.800 -1.575 11.858 1.00 79.50 135 THR A C 1
ATOM 1073 O O . THR A 1 135 ? -18.128 -0.876 12.815 1.00 79.50 135 THR A O 1
ATOM 1076 N N . TYR A 1 136 ? -17.886 -1.141 10.597 1.00 84.38 136 TYR A N 1
ATOM 1077 C CA . TYR A 1 136 ? -18.449 0.155 10.235 1.00 84.38 136 TYR A CA 1
ATOM 1078 C C . TYR A 1 136 ? -19.891 0.316 10.719 1.00 84.38 136 TYR A C 1
ATOM 1080 O O . TYR A 1 136 ? -20.188 1.286 11.412 1.00 84.38 136 TYR A O 1
ATOM 1088 N N . GLN A 1 137 ? -20.777 -0.637 10.415 1.00 85.06 137 GLN A N 1
ATOM 1089 C CA . GLN A 1 137 ? -22.175 -0.578 10.841 1.00 85.06 137 GLN A CA 1
ATOM 1090 C C . GLN A 1 137 ? -22.308 -0.596 12.368 1.00 85.06 137 GLN A C 1
ATOM 1092 O O . GLN A 1 137 ? -23.141 0.131 12.914 1.00 85.06 137 GLN A O 1
ATOM 1097 N N . ALA A 1 138 ? -21.492 -1.391 13.068 1.00 84.50 138 ALA A N 1
ATOM 1098 C CA . ALA A 1 138 ? -21.471 -1.423 14.530 1.00 84.50 138 ALA A CA 1
ATOM 1099 C C . ALA A 1 138 ? -21.069 -0.059 15.118 1.00 84.50 138 ALA A C 1
ATOM 1101 O O . ALA A 1 138 ? -21.786 0.483 15.960 1.00 84.50 138 ALA A O 1
ATOM 1102 N N . ILE A 1 139 ? -19.984 0.539 14.612 1.00 85.44 139 ILE A N 1
ATOM 1103 C CA . ILE A 1 139 ? -19.512 1.868 15.032 1.00 85.44 139 ILE A CA 1
ATOM 1104 C C . ILE A 1 139 ? -20.538 2.944 14.694 1.00 85.44 139 ILE A C 1
ATOM 1106 O O . ILE A 1 139 ? -20.824 3.798 15.526 1.00 85.44 139 ILE A O 1
ATOM 1110 N N . GLN A 1 140 ? -21.117 2.908 13.495 1.00 88.19 140 GLN A N 1
ATOM 1111 C CA . GLN A 1 140 ? -22.097 3.895 13.056 1.00 88.19 140 GLN A CA 1
ATOM 1112 C C . GLN A 1 140 ? -23.354 3.871 13.934 1.00 88.19 140 GLN A C 1
ATOM 1114 O O . GLN A 1 140 ? -23.865 4.929 14.297 1.00 88.19 140 GLN A O 1
ATOM 1119 N N . ARG A 1 141 ? -23.836 2.680 14.318 1.00 85.94 141 ARG A N 1
ATOM 1120 C CA . ARG A 1 141 ? -24.962 2.541 15.256 1.00 85.94 141 ARG A CA 1
ATOM 1121 C C . ARG A 1 141 ? -24.609 3.070 16.643 1.00 85.94 141 ARG A C 1
ATOM 1123 O O . ARG A 1 141 ? -25.414 3.791 17.224 1.00 85.94 141 ARG A O 1
ATOM 1130 N N . ALA A 1 142 ? -23.417 2.747 17.144 1.00 84.56 142 ALA A N 1
ATOM 1131 C CA . ALA A 1 142 ? -22.953 3.211 18.447 1.00 84.56 142 ALA A CA 1
ATOM 1132 C C . ALA A 1 142 ? -22.785 4.743 18.488 1.00 84.56 142 ALA A C 1
ATOM 1134 O O . ALA A 1 142 ? -23.277 5.387 19.410 1.00 84.56 142 ALA A O 1
ATOM 1135 N N . LEU A 1 143 ? -22.218 5.350 17.439 1.00 85.50 143 LEU A N 1
ATOM 1136 C CA . LEU A 1 143 ? -22.102 6.809 17.306 1.00 85.50 143 LEU A CA 1
ATOM 1137 C C . LEU A 1 143 ? -23.460 7.526 17.210 1.00 85.50 143 LEU A C 1
ATOM 1139 O O . LEU A 1 143 ? -23.567 8.707 17.530 1.00 85.50 143 LEU A O 1
ATOM 1143 N N . GLY A 1 144 ? -24.513 6.825 16.778 1.00 81.94 144 GLY A N 1
ATOM 1144 C CA . GLY A 1 144 ? -25.882 7.342 16.822 1.00 81.94 144 GLY A CA 1
ATOM 1145 C C . GLY A 1 144 ? -26.446 7.466 18.243 1.00 81.94 144 GLY A C 1
ATOM 1146 O O . GLY A 1 144 ? -27.388 8.226 18.454 1.00 81.94 144 GLY A O 1
ATOM 1147 N N . GLN A 1 145 ? -25.883 6.735 19.211 1.00 81.94 145 GLN A N 1
ATOM 1148 C CA . GLN A 1 145 ? -26.304 6.736 20.618 1.00 81.94 145 GLN A CA 1
ATOM 1149 C C . GLN A 1 145 ? -25.389 7.598 21.496 1.00 81.94 145 GLN A C 1
ATOM 1151 O O . GLN A 1 145 ? -25.861 8.223 22.446 1.00 81.94 145 GLN A O 1
ATOM 1156 N N . THR A 1 146 ? -24.099 7.670 21.168 1.00 78.81 146 THR A N 1
ATOM 1157 C CA . THR A 1 146 ? -23.097 8.463 21.886 1.00 78.81 146 THR A CA 1
ATOM 1158 C C . THR A 1 146 ? -22.233 9.274 20.915 1.00 78.81 146 THR A C 1
ATOM 1160 O O . THR A 1 146 ? -21.737 8.733 19.933 1.00 78.81 146 THR A O 1
ATOM 1163 N N . PRO A 1 147 ? -21.976 10.569 21.186 1.00 77.19 147 PRO A N 1
ATOM 1164 C CA . PRO A 1 147 ? -21.233 11.442 20.267 1.00 77.19 147 PRO A CA 1
ATOM 1165 C C . PRO A 1 147 ? -19.750 11.063 20.111 1.00 77.19 147 PRO A C 1
ATOM 1167 O O . PRO A 1 147 ? -19.084 11.540 19.195 1.00 77.19 147 PRO A O 1
ATOM 1170 N N . SER A 1 148 ? -19.213 10.227 21.003 1.00 80.38 148 SER A N 1
ATOM 1171 C CA . SER A 1 148 ? -17.878 9.650 20.888 1.00 80.38 148 SER A CA 1
ATOM 1172 C C . SER A 1 148 ? -17.856 8.235 21.458 1.00 80.38 148 SER A C 1
ATOM 1174 O O . SER A 1 148 ? -18.475 7.958 22.488 1.00 80.38 148 SER A O 1
ATOM 1176 N N . LEU A 1 149 ? -17.125 7.341 20.788 1.00 83.06 149 LEU A N 1
ATOM 1177 C CA . LEU A 1 149 ? -17.004 5.942 21.192 1.00 83.06 149 LEU A CA 1
ATOM 1178 C C . LEU A 1 149 ? -15.551 5.624 21.570 1.00 83.06 149 LEU A C 1
ATOM 1180 O O . LEU A 1 149 ? -14.666 5.785 20.720 1.00 83.06 149 LEU A O 1
ATOM 1184 N N . PRO A 1 150 ? -15.256 5.210 22.816 1.00 84.44 150 PRO A N 1
ATOM 1185 C CA . PRO A 1 150 ? -13.958 4.637 23.144 1.00 84.44 150 PRO A CA 1
ATOM 1186 C C . PRO A 1 150 ? -13.831 3.260 22.484 1.00 84.44 150 PRO A C 1
ATOM 1188 O O . PRO A 1 150 ? -14.663 2.385 22.680 1.00 84.44 150 PRO A O 1
ATOM 1191 N N . ILE A 1 151 ? -12.781 3.072 21.694 1.00 84.00 151 ILE A N 1
ATOM 1192 C CA . ILE A 1 151 ? -12.438 1.792 21.078 1.00 84.00 151 ILE A CA 1
ATOM 1193 C C . ILE A 1 151 ? -10.996 1.476 21.435 1.00 84.00 151 ILE A C 1
ATOM 1195 O O . ILE A 1 151 ? -10.115 2.336 21.339 1.00 84.00 151 ILE A O 1
ATOM 1199 N N . LEU A 1 152 ? -10.742 0.231 21.814 1.00 84.38 152 LEU A N 1
ATOM 1200 C CA . LEU A 1 152 ? -9.400 -0.280 22.011 1.00 84.38 152 LEU A CA 1
ATOM 1201 C C . LEU A 1 152 ? -8.963 -1.002 20.739 1.00 84.38 152 LEU A C 1
ATOM 1203 O O . LEU A 1 152 ? -9.554 -2.002 20.340 1.00 84.38 152 LEU A O 1
ATOM 1207 N N . LEU A 1 153 ? -7.942 -0.466 20.080 1.00 85.12 153 LEU A N 1
ATOM 1208 C CA . LEU A 1 153 ? -7.541 -0.908 18.753 1.00 85.12 153 LEU A CA 1
ATOM 1209 C C . LEU A 1 153 ? -6.112 -1.442 18.810 1.00 85.12 153 LEU A C 1
ATOM 1211 O O . LEU A 1 153 ? -5.213 -0.752 19.300 1.00 85.12 153 LEU A O 1
ATOM 1215 N N . ASP A 1 154 ? -5.916 -2.671 18.338 1.00 86.62 154 ASP A N 1
ATOM 1216 C CA . ASP A 1 154 ? -4.593 -3.240 18.105 1.00 86.62 154 ASP A CA 1
ATOM 1217 C C . ASP A 1 154 ? -4.235 -3.080 16.626 1.00 86.62 154 ASP A C 1
ATOM 1219 O O . ASP A 1 154 ? -4.967 -3.546 15.750 1.00 86.62 154 ASP A O 1
ATOM 1223 N N . TYR A 1 155 ? -3.151 -2.361 16.336 1.00 83.44 155 TYR A N 1
ATOM 1224 C CA . TYR A 1 155 ? -2.751 -2.028 14.969 1.00 83.44 155 TYR A CA 1
ATOM 1225 C C . TYR A 1 155 ? -1.246 -1.919 14.794 1.00 83.44 155 TYR A C 1
ATOM 1227 O O . TYR A 1 155 ? -0.490 -1.640 15.724 1.00 83.44 155 TYR A O 1
ATOM 1235 N N . TYR A 1 156 ? -0.818 -2.058 13.548 1.00 84.31 156 TYR A N 1
ATOM 1236 C CA . TYR A 1 156 ? 0.539 -1.761 13.135 1.00 84.31 156 TYR A CA 1
ATOM 1237 C C . TYR A 1 156 ? 0.714 -0.257 12.867 1.00 84.31 156 TYR A C 1
ATOM 1239 O O . TYR A 1 156 ? -0.003 0.313 12.040 1.00 84.31 156 TYR A O 1
ATOM 1247 N N . PRO A 1 157 ? 1.641 0.430 13.555 1.00 82.00 157 PRO A N 1
ATOM 1248 C CA . PRO A 1 157 ? 1.683 1.889 13.567 1.00 82.00 157 PRO A CA 1
ATOM 1249 C C . PRO A 1 157 ? 2.110 2.537 12.245 1.00 82.00 157 PRO A C 1
ATOM 1251 O O . PRO A 1 157 ? 1.714 3.680 11.997 1.00 82.00 157 PRO A O 1
ATOM 1254 N N . LYS A 1 158 ? 2.926 1.880 11.407 1.00 85.31 158 LYS A N 1
ATOM 1255 C CA . LYS A 1 158 ? 3.403 2.477 10.145 1.00 85.31 158 LYS A CA 1
ATOM 1256 C C . LYS A 1 158 ? 2.496 2.158 8.963 1.00 85.31 158 LYS A C 1
ATOM 1258 O O . LYS A 1 158 ? 2.155 3.062 8.208 1.00 85.31 158 LYS A O 1
ATOM 1263 N N . THR A 1 159 ? 2.088 0.905 8.835 1.00 77.12 159 THR A N 1
ATOM 1264 C CA . THR A 1 159 ? 1.202 0.383 7.787 1.00 77.12 159 THR A CA 1
ATOM 1265 C C . THR A 1 159 ? -0.270 0.665 8.073 1.00 77.12 159 THR A C 1
ATOM 1267 O O . THR A 1 159 ? -1.081 0.614 7.156 1.00 77.12 159 THR A O 1
ATOM 1270 N N . LYS A 1 160 ? -0.620 1.001 9.325 1.00 78.31 160 LYS A N 1
ATOM 1271 C CA . LYS A 1 160 ? -1.996 1.255 9.792 1.00 78.31 160 LYS A CA 1
ATOM 1272 C C . LYS A 1 160 ? -2.939 0.057 9.619 1.00 78.31 160 LYS A C 1
ATOM 1274 O O . LYS A 1 160 ? -4.156 0.226 9.618 1.00 78.31 160 LYS A O 1
ATOM 1279 N N . ILE A 1 161 ? -2.376 -1.144 9.504 1.00 79.19 161 ILE A N 1
ATOM 1280 C CA . ILE A 1 161 ? -3.107 -2.411 9.429 1.00 79.19 161 ILE A CA 1
ATOM 1281 C C . ILE A 1 161 ? -3.721 -2.709 10.797 1.00 79.19 161 ILE A C 1
ATOM 1283 O O . ILE A 1 161 ? -3.011 -2.716 11.805 1.00 79.19 161 ILE A O 1
ATOM 1287 N N . ILE A 1 162 ? -5.030 -2.957 10.831 1.00 80.25 162 ILE A N 1
ATOM 1288 C CA . ILE A 1 162 ? -5.749 -3.306 12.059 1.00 80.25 162 ILE A CA 1
ATOM 1289 C C . ILE A 1 162 ? -5.611 -4.809 12.306 1.00 80.25 162 ILE A C 1
ATOM 1291 O O . ILE A 1 162 ? -5.923 -5.622 11.437 1.00 80.25 162 ILE A O 1
ATOM 1295 N N . VAL A 1 163 ? -5.173 -5.172 13.507 1.00 78.12 163 VAL A N 1
ATOM 1296 C CA . VAL A 1 163 ? -5.112 -6.558 13.980 1.00 78.12 163 VAL A CA 1
ATOM 1297 C C . VAL A 1 163 ? -6.422 -6.939 14.653 1.00 78.12 163 VAL A C 1
ATOM 1299 O O . VAL A 1 163 ? -7.029 -7.951 14.306 1.00 78.12 163 VAL A O 1
ATOM 1302 N N . GLU A 1 164 ? -6.883 -6.100 15.578 1.00 79.06 164 GLU A N 1
ATOM 1303 C CA . GLU A 1 164 ? -8.094 -6.352 16.347 1.00 79.06 164 GLU A CA 1
ATOM 1304 C C . GLU A 1 164 ? -8.770 -5.039 16.754 1.00 79.06 164 GLU A C 1
ATOM 1306 O O . GLU A 1 164 ? -8.115 -4.037 17.051 1.00 79.06 164 GLU A O 1
ATOM 1311 N N . VAL A 1 165 ? -10.104 -5.052 16.770 1.00 80.19 165 VAL A N 1
ATOM 1312 C CA . VAL A 1 165 ? -10.934 -3.954 17.271 1.00 80.19 165 VAL A CA 1
ATOM 1313 C C . VAL A 1 165 ? -11.750 -4.489 18.433 1.00 80.19 165 VAL A C 1
ATOM 1315 O O . VAL A 1 165 ? -12.556 -5.399 18.244 1.00 80.19 165 VAL A O 1
ATOM 1318 N N . ILE A 1 166 ? -11.552 -3.910 19.611 1.00 79.94 166 ILE A N 1
ATOM 1319 C CA . ILE A 1 166 ? -12.284 -4.253 20.827 1.00 79.94 166 ILE A CA 1
ATOM 1320 C C . ILE A 1 166 ? -13.140 -3.046 21.194 1.00 79.94 166 ILE A C 1
ATOM 1322 O O . ILE A 1 166 ? -12.636 -1.935 21.387 1.00 79.94 166 ILE A O 1
ATOM 1326 N N . MET A 1 167 ? -14.447 -3.274 21.218 1.00 71.56 167 MET A N 1
ATOM 1327 C CA . MET A 1 167 ? -15.468 -2.284 21.538 1.00 71.56 167 MET A CA 1
ATOM 1328 C C . MET A 1 167 ? -16.067 -2.699 22.881 1.00 71.56 167 MET A C 1
ATOM 1330 O O . MET A 1 167 ? -16.511 -3.843 22.991 1.00 71.56 167 MET A O 1
ATOM 1334 N N . ASP A 1 168 ? -16.017 -1.807 23.870 1.00 59.62 168 ASP A N 1
ATOM 1335 C CA . ASP A 1 168 ? -16.686 -1.988 25.167 1.00 59.62 168 ASP A CA 1
ATOM 1336 C C . ASP A 1 168 ? -18.165 -1.577 25.083 1.00 59.62 168 ASP A C 1
ATOM 1338 O O . ASP A 1 168 ? -18.469 -0.602 24.350 1.00 59.62 168 ASP A O 1
#

Secondary structure (DSSP, 8-state):
-HHHHHHHHHHHHHHHHHHHHHHT----HHHHHHHHHHHHHHHHHHHHHHHHHHHHH---TT-HHHHHHHHHHHHHHHHHHHHHHHHHHHHHH--EEEEEEEEEEEEE--SSTTS--EEEEEETTS-EEEE-HHHHHHHHHHHTTSSSEEEEEEE-TTT--EEEEEE-

Organism: NCBI:txid3078812

Radius of gyration: 19.88 Å; chains: 1; bounding box: 46×28×51 Å